Protein AF-A0A959AS60-F1 (afdb_monomer_lite)

Radius of gyration: 21.49 Å; chains: 1; bounding box: 53×41×48 Å

Secondary structure (DSSP, 8-state):
-HHHHHHHHHHTT-TTTSGGGGGT------SEEEEEE-GGGGSSHHHHHHS--TTEEEEE---EEGGGTEEHHHHHHHHHHT-GGGT-------S--EEEEEEEEES--SSS-TTTT---SGGGSTTHHHHHHHHHHHHHT--TT-GGGGHHHHHHHHHHHHTSPSSHHHHHH-

Structure (mmCIF, N/CA/C/O backbone):
data_AF-A0A959AS60-F1
#
_entry.id   AF-A0A959AS60-F1
#
loop_
_atom_site.group_PDB
_atom_site.id
_atom_site.type_symbol
_atom_site.label_atom_id
_atom_site.label_alt_id
_atom_site.label_comp_id
_atom_site.label_asym_id
_atom_site.label_entity_id
_atom_site.label_seq_id
_atom_site.pdbx_PDB_ins_code
_atom_site.Cartn_x
_atom_site.Cartn_y
_atom_site.Cartn_z
_atom_site.occupancy
_atom_site.B_iso_or_equiv
_atom_site.auth_seq_id
_atom_site.auth_comp_id
_atom_site.auth_asym_id
_atom_site.auth_atom_id
_atom_site.pdbx_PDB_model_num
ATOM 1 N N . SER A 1 1 ? 21.422 6.106 -2.201 1.00 61.25 1 SER A N 1
ATOM 2 C CA . SER A 1 1 ? 20.170 6.039 -1.417 1.00 61.25 1 SER A CA 1
ATOM 3 C C . SER A 1 1 ? 19.811 4.606 -1.039 1.00 61.25 1 SER A C 1
ATOM 5 O O . SER A 1 1 ? 19.567 4.382 0.135 1.00 61.25 1 SER A O 1
ATOM 7 N N . ALA A 1 2 ? 19.846 3.636 -1.966 1.00 77.88 2 ALA A N 1
ATOM 8 C CA . ALA A 1 2 ? 19.439 2.244 -1.709 1.00 77.88 2 ALA A CA 1
ATOM 9 C C . ALA A 1 2 ? 20.119 1.570 -0.494 1.00 77.88 2 ALA A C 1
ATOM 11 O O . ALA A 1 2 ? 19.435 0.930 0.296 1.00 77.88 2 ALA A O 1
ATOM 12 N N . MET A 1 3 ? 21.426 1.777 -0.283 1.00 90.88 3 MET A N 1
ATOM 13 C CA . MET A 1 3 ? 22.140 1.208 0.875 1.00 90.88 3 MET A CA 1
ATOM 14 C C . MET A 1 3 ? 21.604 1.707 2.226 1.00 90.88 3 MET A C 1
ATOM 16 O O . MET A 1 3 ? 21.423 0.908 3.139 1.00 90.88 3 MET A O 1
ATOM 20 N N . LEU A 1 4 ? 21.274 3.001 2.333 1.00 94.75 4 LEU A N 1
ATOM 21 C CA . LEU A 1 4 ? 20.710 3.574 3.563 1.00 94.75 4 LEU A CA 1
ATOM 22 C C . LEU A 1 4 ? 19.325 2.996 3.869 1.00 94.75 4 LEU A C 1
ATOM 24 O O . LEU A 1 4 ? 18.978 2.822 5.029 1.00 94.75 4 LEU A O 1
ATOM 28 N N . SER A 1 5 ? 18.530 2.672 2.845 1.00 94.31 5 SER A N 1
ATOM 29 C CA . SER A 1 5 ? 17.222 2.038 3.041 1.00 94.31 5 SER A CA 1
ATOM 30 C C . SER A 1 5 ? 17.341 0.614 3.590 1.00 94.31 5 SER A C 1
ATOM 32 O O . SER A 1 5 ? 16.493 0.201 4.377 1.00 94.31 5 SER A O 1
ATOM 34 N N . VAL A 1 6 ? 18.391 -0.125 3.215 1.00 95.88 6 VAL A N 1
ATOM 35 C CA . VAL A 1 6 ? 18.669 -1.464 3.762 1.00 95.88 6 VAL A CA 1
ATOM 36 C C . VAL A 1 6 ? 19.138 -1.376 5.213 1.00 95.88 6 VAL A C 1
ATOM 38 O O . VAL A 1 6 ? 18.668 -2.139 6.050 1.00 95.88 6 VAL A O 1
ATOM 41 N N . GLU A 1 7 ? 20.002 -0.415 5.537 1.00 95.88 7 GLU A N 1
ATOM 42 C CA . GLU A 1 7 ? 20.418 -0.171 6.922 1.00 95.88 7 GLU A CA 1
ATOM 43 C C . GLU A 1 7 ? 19.233 0.271 7.795 1.00 95.88 7 GLU A C 1
ATOM 45 O O . GLU A 1 7 ? 19.003 -0.280 8.870 1.00 95.88 7 GLU A O 1
ATOM 50 N N . ALA A 1 8 ? 18.398 1.185 7.292 1.00 95.56 8 ALA A N 1
ATOM 51 C CA . ALA A 1 8 ? 17.182 1.612 7.977 1.00 95.56 8 ALA A CA 1
ATOM 52 C C . ALA A 1 8 ? 16.199 0.452 8.204 1.00 95.56 8 ALA A C 1
ATOM 54 O O . ALA A 1 8 ? 15.575 0.388 9.262 1.00 95.56 8 ALA A O 1
ATOM 55 N N . PHE A 1 9 ? 16.080 -0.490 7.259 1.00 96.75 9 PHE A N 1
ATOM 56 C CA . PHE A 1 9 ? 15.261 -1.695 7.428 1.00 96.75 9 PHE A CA 1
ATOM 57 C C . PHE A 1 9 ? 15.702 -2.528 8.642 1.00 96.75 9 PHE A C 1
ATOM 59 O O . PHE A 1 9 ? 14.850 -3.058 9.354 1.00 96.75 9 PHE A O 1
ATOM 66 N N . ASP A 1 10 ? 17.009 -2.615 8.900 1.00 95.75 10 ASP A N 1
ATOM 67 C CA . ASP A 1 10 ? 17.572 -3.373 10.024 1.00 95.75 10 ASP A CA 1
ATOM 68 C C . ASP A 1 10 ? 17.452 -2.653 11.372 1.00 95.75 10 ASP A C 1
ATOM 70 O O . ASP A 1 10 ? 17.506 -3.297 12.423 1.00 95.75 10 ASP A O 1
ATOM 74 N N . LEU A 1 11 ? 17.320 -1.325 11.353 1.00 96.56 11 LEU A N 1
ATOM 75 C CA . LEU A 1 11 ? 17.215 -0.494 12.552 1.00 96.56 11 LEU A CA 1
ATOM 76 C C . LEU A 1 11 ? 15.763 -0.186 12.947 1.00 96.56 11 LEU A C 1
ATOM 78 O O . LEU A 1 11 ? 15.492 -0.009 14.129 1.00 96.56 11 LEU A O 1
ATOM 82 N N . ALA A 1 12 ? 14.817 -0.153 12.004 1.00 95.81 12 ALA A N 1
ATOM 83 C CA . ALA A 1 12 ? 13.451 0.340 12.235 1.00 95.81 12 ALA A CA 1
ATOM 84 C C . ALA A 1 12 ? 12.670 -0.403 13.342 1.00 95.81 12 ALA A C 1
ATOM 86 O O . ALA A 1 12 ? 11.859 0.199 14.052 1.00 95.81 12 ALA A O 1
ATOM 87 N N . GLY A 1 13 ? 12.912 -1.706 13.509 1.00 95.25 13 GLY A N 1
ATOM 88 C CA . GLY A 1 13 ? 12.303 -2.517 14.567 1.00 95.25 13 GLY A CA 1
ATOM 89 C C . GLY A 1 13 ? 13.048 -2.503 15.906 1.00 95.25 13 GLY A C 1
ATOM 90 O O . GLY A 1 13 ? 12.559 -3.095 16.868 1.00 95.25 13 GLY A O 1
ATOM 91 N N . LYS A 1 14 ? 14.220 -1.863 15.993 1.00 96.56 14 LYS A N 1
ATOM 92 C CA . LYS A 1 14 ? 15.102 -1.908 17.165 1.00 96.56 14 LYS A CA 1
ATOM 93 C C . LYS A 1 14 ? 14.854 -0.727 18.099 1.00 96.56 14 LYS A C 1
ATOM 95 O O . LYS A 1 14 ? 15.103 0.422 17.748 1.00 96.56 14 LYS A O 1
ATOM 100 N N . ALA A 1 15 ? 14.393 -1.017 19.315 1.00 96.00 15 ALA A N 1
ATOM 101 C CA . ALA A 1 15 ? 14.117 0.005 20.328 1.00 96.00 15 ALA A CA 1
ATOM 102 C C . ALA A 1 15 ? 15.380 0.721 20.849 1.00 96.00 15 ALA A C 1
ATOM 104 O O . ALA A 1 15 ? 15.288 1.834 21.356 1.00 96.00 15 ALA A O 1
ATOM 105 N N . ASP A 1 16 ? 16.547 0.092 20.725 1.00 96.44 16 ASP A N 1
ATOM 106 C CA . ASP A 1 16 ? 17.842 0.606 21.177 1.00 96.44 16 ASP A CA 1
ATOM 107 C C . ASP A 1 16 ? 18.600 1.404 20.105 1.00 96.44 16 ASP A C 1
ATOM 109 O O . ASP A 1 16 ? 19.590 2.054 20.431 1.00 96.44 16 ASP A O 1
ATOM 113 N N . ALA A 1 17 ? 18.138 1.404 18.848 1.00 96.12 17 ALA A N 1
ATOM 114 C CA . ALA A 1 17 ? 18.781 2.157 17.771 1.00 96.12 17 ALA A CA 1
ATOM 115 C C . ALA A 1 17 ? 18.608 3.680 17.927 1.00 96.12 17 ALA A C 1
ATOM 117 O O . ALA A 1 17 ? 19.552 4.426 17.684 1.00 96.12 17 ALA A O 1
ATOM 118 N N . TYR A 1 18 ? 17.413 4.122 18.341 1.00 95.44 18 TYR A N 1
ATOM 119 C CA . TYR A 1 18 ? 17.053 5.536 18.549 1.00 95.44 18 TYR A CA 1
ATOM 120 C C . TYR A 1 18 ? 16.076 5.686 19.734 1.00 95.44 18 TYR A C 1
ATOM 122 O O . TYR A 1 18 ? 14.903 6.030 19.541 1.00 95.44 18 TYR A O 1
ATOM 130 N N . PRO A 1 19 ? 16.501 5.362 20.969 1.00 96.31 19 PRO A N 1
ATOM 131 C CA . PRO A 1 19 ? 15.618 5.316 22.135 1.00 96.31 19 PRO A CA 1
ATOM 132 C C . PRO A 1 19 ? 14.954 6.667 22.446 1.00 96.31 19 PRO A C 1
ATOM 134 O O . PRO A 1 19 ? 13.826 6.704 22.935 1.00 96.31 19 PRO A O 1
ATOM 137 N N . GLU A 1 20 ? 15.605 7.784 22.122 1.00 96.75 20 GLU A N 1
ATOM 138 C CA . GLU A 1 20 ? 15.068 9.135 22.295 1.00 96.75 20 GLU A CA 1
ATOM 139 C C . GLU A 1 20 ? 13.839 9.413 21.415 1.00 96.75 20 GLU A C 1
ATOM 141 O O . GLU A 1 20 ? 12.965 10.190 21.800 1.00 96.75 20 GLU A O 1
ATOM 146 N N . GLN A 1 21 ? 13.724 8.741 20.263 1.00 95.38 21 GLN A N 1
ATOM 147 C CA . GLN A 1 21 ? 12.559 8.858 19.380 1.00 95.38 21 GLN A CA 1
ATOM 148 C C . GLN A 1 21 ? 11.332 8.141 19.951 1.00 95.38 21 GLN A C 1
ATOM 150 O O . GLN A 1 21 ? 10.200 8.475 19.591 1.00 95.38 21 GLN A O 1
ATOM 155 N N . LEU A 1 22 ? 11.520 7.186 20.872 1.00 94.88 22 LEU A N 1
ATOM 156 C CA . LEU A 1 22 ? 10.422 6.395 21.437 1.00 94.88 22 LEU A CA 1
ATOM 157 C C . LEU A 1 22 ? 9.495 7.197 22.362 1.00 94.88 22 LEU A C 1
ATOM 159 O O . LEU A 1 22 ? 8.429 6.718 22.739 1.00 94.88 22 LEU A O 1
ATOM 163 N N . ALA A 1 23 ? 9.852 8.448 22.671 1.00 95.88 23 ALA A N 1
ATOM 164 C CA . ALA A 1 23 ? 8.931 9.417 23.259 1.00 95.88 23 ALA A CA 1
ATOM 165 C C . ALA A 1 23 ? 7.787 9.815 22.301 1.00 95.88 23 ALA A C 1
ATOM 167 O O . ALA A 1 23 ? 6.726 10.243 22.754 1.00 95.88 23 ALA A O 1
ATOM 168 N N . PHE A 1 24 ? 7.988 9.675 20.985 1.00 93.81 24 PHE A N 1
ATOM 169 C CA . PHE A 1 24 ? 7.055 10.126 19.944 1.00 93.81 24 PHE A CA 1
ATOM 170 C C . PHE A 1 24 ? 6.510 8.990 19.075 1.00 93.81 24 PHE A C 1
ATOM 172 O O . PHE A 1 24 ? 5.446 9.133 18.470 1.00 93.81 24 PHE A O 1
ATOM 179 N N . THR A 1 25 ? 7.225 7.869 18.989 1.00 92.50 25 THR A N 1
ATOM 180 C CA . THR A 1 25 ? 6.868 6.736 18.130 1.00 92.50 25 THR A CA 1
ATOM 181 C C . THR A 1 25 ? 7.119 5.395 18.819 1.00 92.50 25 THR A C 1
ATOM 183 O O . THR A 1 25 ? 7.684 5.331 19.904 1.00 92.50 25 THR A O 1
ATOM 186 N N . ALA A 1 26 ? 6.691 4.305 18.188 1.00 92.31 26 ALA A N 1
ATOM 187 C CA . ALA A 1 26 ? 7.020 2.944 18.593 1.00 92.31 26 ALA A CA 1
ATOM 188 C C . ALA A 1 26 ? 7.843 2.261 17.488 1.00 92.31 26 ALA A C 1
ATOM 190 O O . ALA A 1 26 ? 7.652 2.596 16.313 1.00 92.31 26 ALA A O 1
ATOM 191 N N . PRO A 1 27 ? 8.718 1.292 17.822 1.00 95.12 27 PRO A N 1
ATOM 192 C CA . PRO A 1 27 ? 9.428 0.523 16.811 1.00 95.12 27 PRO A CA 1
ATOM 193 C C . PRO A 1 27 ? 8.441 -0.202 15.897 1.00 95.12 27 PRO A C 1
ATOM 195 O O . PRO A 1 27 ? 7.424 -0.740 16.346 1.00 95.12 27 PRO A O 1
ATOM 198 N N . TRP A 1 28 ? 8.758 -0.244 14.609 1.00 94.25 28 TRP A N 1
ATOM 199 C CA . TRP A 1 28 ? 7.974 -0.974 13.624 1.00 94.25 28 TRP A CA 1
ATOM 200 C C . TRP A 1 28 ? 8.916 -1.619 12.621 1.00 94.25 28 TRP A C 1
ATOM 202 O O . TRP A 1 28 ? 9.660 -0.928 11.931 1.00 94.25 28 TRP A O 1
ATOM 212 N N . GLN A 1 29 ? 8.879 -2.948 12.538 1.00 95.69 29 GLN A N 1
ATOM 213 C CA . GLN A 1 29 ? 9.707 -3.700 11.605 1.00 95.69 29 GLN A CA 1
ATOM 214 C C . GLN A 1 29 ? 8.970 -3.855 10.267 1.00 95.69 29 GLN A C 1
ATOM 216 O O . GLN A 1 29 ? 7.925 -4.517 10.226 1.00 95.69 29 GLN A O 1
ATOM 221 N N . PRO A 1 30 ? 9.502 -3.314 9.157 1.00 95.69 30 PRO A N 1
ATOM 222 C CA . PRO A 1 30 ? 8.973 -3.634 7.843 1.00 95.69 30 PRO A CA 1
ATOM 223 C C . PRO A 1 30 ? 9.146 -5.133 7.568 1.00 95.69 30 PRO A C 1
ATOM 225 O O .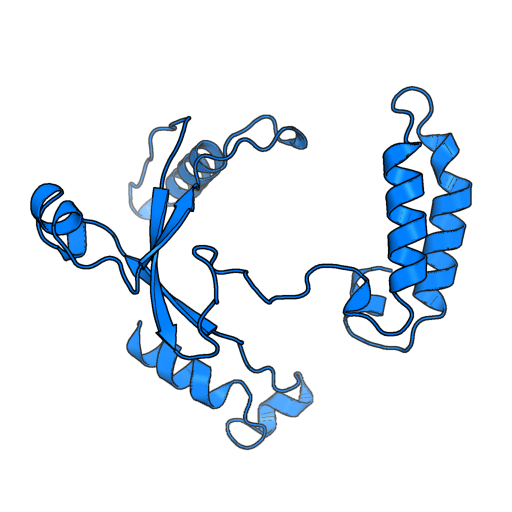 PRO A 1 30 ? 10.196 -5.708 7.852 1.00 95.69 30 PRO A O 1
ATOM 228 N N . LYS A 1 31 ? 8.125 -5.775 6.987 1.00 95.50 31 LYS A N 1
ATOM 229 C CA . LYS A 1 31 ? 8.187 -7.212 6.662 1.00 95.50 31 LYS A CA 1
ATOM 230 C C . LYS A 1 31 ? 9.208 -7.534 5.574 1.00 95.50 31 LYS A C 1
ATOM 232 O O . LYS A 1 31 ? 9.803 -8.603 5.589 1.00 95.50 31 LYS A O 1
ATOM 237 N N . ARG A 1 32 ? 9.358 -6.643 4.594 1.00 96.00 32 ARG A N 1
ATOM 238 C CA . ARG A 1 32 ? 10.202 -6.845 3.413 1.00 96.00 32 ARG A CA 1
ATOM 239 C C . ARG A 1 32 ? 10.515 -5.525 2.724 1.00 96.00 32 ARG A C 1
ATOM 241 O O . ARG A 1 32 ? 9.769 -4.559 2.875 1.00 96.00 32 ARG A O 1
ATOM 248 N N . ILE A 1 33 ? 11.604 -5.511 1.968 1.00 96.31 33 ILE A N 1
ATOM 249 C CA . ILE A 1 33 ? 12.052 -4.381 1.155 1.00 96.31 33 ILE A CA 1
ATOM 250 C C . ILE A 1 33 ? 12.354 -4.863 -0.264 1.00 96.31 33 ILE A C 1
ATOM 252 O O . ILE A 1 33 ? 12.925 -5.938 -0.467 1.00 96.31 33 ILE A O 1
ATOM 256 N N . PHE A 1 34 ? 11.953 -4.047 -1.235 1.00 96.12 34 PHE A N 1
ATOM 257 C CA . PHE A 1 34 ? 12.166 -4.286 -2.655 1.00 96.12 34 PHE A CA 1
ATOM 258 C C . PHE A 1 34 ? 12.887 -3.107 -3.296 1.00 96.12 34 PHE A C 1
ATOM 260 O O . PHE A 1 34 ? 12.792 -1.972 -2.823 1.00 96.12 34 PHE A O 1
ATOM 267 N N . PHE A 1 35 ? 13.548 -3.378 -4.411 1.00 95.25 35 PHE A N 1
ATOM 268 C CA . PHE A 1 35 ? 14.097 -2.377 -5.306 1.00 95.25 35 PHE A CA 1
ATOM 269 C C . PHE A 1 35 ? 13.259 -2.322 -6.587 1.00 95.25 35 PHE A C 1
ATOM 271 O O . PHE A 1 35 ? 13.087 -3.332 -7.262 1.00 95.25 35 PHE A O 1
ATOM 278 N N . ASN A 1 36 ? 12.712 -1.152 -6.921 1.00 94.56 36 ASN A N 1
ATOM 279 C CA . ASN A 1 36 ? 12.039 -0.950 -8.205 1.00 94.56 36 ASN A CA 1
ATOM 280 C C . ASN A 1 36 ? 13.103 -0.897 -9.308 1.00 94.56 36 ASN A C 1
ATOM 282 O O . ASN A 1 36 ? 13.942 0.004 -9.325 1.00 94.56 36 ASN A O 1
ATOM 286 N N . THR A 1 37 ? 13.080 -1.890 -10.191 1.00 93.81 37 THR A N 1
ATOM 287 C CA . THR A 1 37 ? 14.046 -2.067 -11.274 1.00 93.81 37 THR A CA 1
ATOM 288 C C . THR A 1 37 ? 13.339 -2.034 -12.625 1.00 93.81 37 THR A C 1
ATOM 290 O O . THR A 1 37 ? 12.114 -2.062 -12.731 1.00 93.81 37 THR A O 1
ATOM 293 N N . SER A 1 38 ? 14.119 -1.935 -13.692 1.00 93.19 38 SER A N 1
ATOM 294 C CA . SER A 1 38 ? 13.619 -1.908 -15.064 1.00 93.19 38 SER A CA 1
ATOM 295 C C . SER A 1 38 ? 14.712 -2.339 -16.030 1.00 93.19 38 SER A C 1
ATOM 297 O O . SER A 1 38 ? 15.887 -2.403 -15.668 1.00 93.19 38 SER A O 1
ATOM 299 N N . TRP A 1 39 ? 14.345 -2.561 -17.291 1.00 94.06 39 TRP A N 1
ATOM 300 C CA . TRP A 1 39 ? 15.282 -2.949 -18.346 1.00 94.06 39 TRP A CA 1
ATOM 301 C C . TRP A 1 39 ? 16.475 -1.992 -18.517 1.00 94.06 39 TRP A C 1
ATOM 303 O O . TRP A 1 39 ? 17.529 -2.424 -18.974 1.00 94.06 39 TRP A O 1
ATOM 313 N N . TRP A 1 40 ? 16.355 -0.723 -18.103 1.00 92.56 40 TRP A N 1
ATOM 314 C CA . TRP A 1 40 ? 17.461 0.241 -18.110 1.00 92.56 40 TRP A CA 1
ATOM 315 C C . TRP A 1 40 ? 18.659 -0.225 -17.273 1.00 92.56 40 TRP A C 1
ATOM 317 O O . TRP A 1 40 ? 19.800 0.001 -17.667 1.00 92.56 40 TRP A O 1
ATOM 327 N N . PHE A 1 41 ? 18.419 -0.929 -16.161 1.00 92.75 41 PHE A N 1
ATOM 328 C CA . PHE A 1 41 ? 19.478 -1.504 -15.320 1.00 92.75 41 PHE A CA 1
ATOM 329 C C . PHE A 1 41 ? 20.182 -2.699 -15.975 1.00 92.75 41 PHE A C 1
ATOM 331 O O . PHE A 1 41 ? 21.275 -3.073 -15.562 1.00 92.75 41 PHE A O 1
ATOM 338 N N . TYR A 1 42 ? 19.575 -3.273 -17.015 1.00 93.75 42 TYR A N 1
ATOM 339 C CA . TYR A 1 42 ? 20.081 -4.424 -17.762 1.00 93.75 42 TYR A CA 1
ATOM 340 C C . TYR A 1 42 ? 20.618 -4.024 -19.146 1.00 93.75 42 TYR A C 1
ATOM 342 O O . TYR A 1 42 ? 21.021 -4.882 -19.926 1.00 93.75 42 TYR A O 1
ATOM 350 N N . GLY A 1 43 ? 20.629 -2.727 -19.470 1.00 95.69 43 GLY A N 1
ATOM 351 C CA . GLY A 1 43 ? 21.179 -2.166 -20.707 1.00 95.69 43 GLY A CA 1
ATOM 352 C C . GLY A 1 43 ? 20.248 -2.239 -21.920 1.00 95.69 43 GLY A C 1
ATOM 353 O O . GLY A 1 43 ? 20.263 -1.327 -22.744 1.00 95.69 43 GLY A O 1
ATOM 354 N N . SER A 1 44 ? 19.410 -3.272 -22.036 1.00 96.25 44 SER A N 1
ATOM 355 C CA . SER A 1 44 ? 18.404 -3.375 -23.100 1.00 96.25 44 SER A CA 1
ATOM 356 C C . SER A 1 44 ? 17.191 -4.206 -22.683 1.00 96.25 44 SER A C 1
ATOM 358 O O . SER A 1 44 ? 17.219 -4.934 -21.686 1.00 96.25 44 SER A O 1
ATOM 360 N N . ARG A 1 45 ? 16.109 -4.114 -23.465 1.00 94.75 45 ARG A N 1
ATOM 361 C CA . ARG A 1 45 ? 14.907 -4.935 -23.258 1.00 94.75 45 ARG A CA 1
ATOM 362 C C . ARG A 1 45 ? 15.192 -6.412 -23.494 1.00 94.75 45 ARG A C 1
ATOM 364 O O . ARG A 1 45 ? 14.790 -7.228 -22.680 1.00 94.75 45 ARG A O 1
ATOM 371 N N . GLU A 1 46 ? 15.960 -6.748 -24.525 1.00 96.69 46 GLU A N 1
ATOM 372 C CA . GLU A 1 46 ? 16.346 -8.127 -24.841 1.00 96.69 46 GLU A CA 1
ATOM 373 C C . GLU A 1 46 ? 17.219 -8.732 -23.733 1.00 96.69 46 GLU A C 1
ATOM 375 O O . GLU A 1 46 ? 17.078 -9.906 -23.390 1.00 96.69 46 GLU A O 1
ATOM 380 N N . ALA A 1 47 ? 18.128 -7.938 -23.155 1.00 96.25 47 ALA A N 1
ATOM 381 C CA . ALA A 1 47 ? 18.930 -8.359 -22.011 1.00 96.25 47 ALA A CA 1
ATOM 382 C C . ALA A 1 47 ? 18.053 -8.580 -20.771 1.00 96.25 47 ALA A C 1
ATOM 384 O O . ALA A 1 47 ? 18.197 -9.591 -20.086 1.00 96.25 47 ALA A O 1
ATOM 385 N N . PHE A 1 48 ? 17.099 -7.681 -20.520 1.00 96.06 48 PHE A N 1
ATOM 386 C CA . PHE A 1 48 ? 16.149 -7.823 -19.424 1.00 96.06 48 PHE A CA 1
ATOM 387 C C . PHE A 1 48 ? 15.224 -9.029 -19.594 1.00 96.06 48 PHE A C 1
ATOM 389 O O . PHE A 1 48 ? 14.980 -9.756 -18.638 1.00 96.06 48 PHE A O 1
ATOM 396 N N . GLU A 1 49 ? 14.741 -9.299 -20.804 1.00 94.19 49 GLU A N 1
ATOM 397 C CA . GLU A 1 49 ? 13.927 -10.474 -21.129 1.00 94.19 49 GLU A CA 1
ATOM 398 C C . GLU A 1 49 ? 14.676 -11.779 -20.840 1.00 94.19 49 GLU A C 1
ATOM 400 O O . GLU A 1 49 ? 14.088 -12.697 -20.266 1.00 94.19 49 GLU A O 1
ATOM 405 N N . LYS A 1 50 ? 15.980 -11.827 -21.135 1.00 96.00 50 LYS A N 1
ATOM 406 C CA . LYS A 1 50 ? 16.862 -12.972 -20.852 1.00 96.00 50 LYS A CA 1
ATOM 407 C C . LYS A 1 50 ? 17.336 -13.058 -19.399 1.00 96.00 50 LYS A C 1
ATOM 409 O O . LYS A 1 50 ? 17.832 -14.109 -18.999 1.00 96.00 50 LYS A O 1
ATOM 414 N N . ALA A 1 51 ? 17.224 -11.979 -18.625 1.00 94.44 51 ALA A N 1
ATOM 415 C CA . ALA A 1 51 ? 17.649 -11.961 -17.232 1.00 94.44 51 ALA A CA 1
ATOM 416 C C . ALA A 1 51 ? 16.806 -12.912 -16.371 1.00 94.44 51 ALA A C 1
ATOM 418 O O . ALA A 1 51 ? 15.600 -13.075 -16.599 1.00 94.44 51 ALA A O 1
ATOM 419 N N . ASP A 1 52 ? 17.446 -13.489 -15.353 1.00 93.38 52 ASP A N 1
ATOM 420 C CA . ASP A 1 52 ? 16.779 -14.294 -14.336 1.00 93.38 52 ASP A CA 1
ATOM 421 C C . ASP A 1 52 ? 15.782 -13.433 -13.543 1.00 93.38 52 ASP A C 1
ATOM 423 O O . ASP A 1 52 ? 16.143 -12.430 -12.926 1.00 93.38 52 ASP A O 1
ATOM 427 N N . LYS A 1 53 ? 14.507 -13.834 -13.578 1.00 92.06 53 LYS A N 1
ATOM 428 C CA . LYS A 1 53 ? 13.387 -13.151 -12.912 1.00 92.06 53 LYS A CA 1
ATOM 429 C C . LYS A 1 53 ? 12.976 -13.828 -11.612 1.00 92.06 53 LYS A C 1
ATOM 431 O O . LYS A 1 53 ? 11.979 -13.431 -11.024 1.00 92.06 53 LYS A O 1
ATOM 436 N N . THR A 1 54 ? 13.734 -14.811 -11.127 1.00 92.00 54 THR A N 1
ATOM 437 C CA . THR A 1 54 ? 13.407 -15.556 -9.900 1.00 92.00 54 THR A CA 1
ATOM 438 C C . THR A 1 54 ? 13.201 -14.630 -8.697 1.00 92.00 54 THR A C 1
ATOM 440 O O . THR A 1 54 ? 12.353 -14.898 -7.849 1.00 92.00 54 THR A O 1
ATOM 443 N N . ASN A 1 55 ? 13.947 -13.522 -8.618 1.00 92.56 55 ASN A N 1
ATOM 444 C CA . ASN A 1 55 ? 13.824 -12.518 -7.553 1.00 92.56 55 ASN A CA 1
ATOM 445 C C . ASN A 1 55 ? 12.997 -11.284 -7.950 1.00 92.56 55 ASN A C 1
ATOM 447 O O . ASN A 1 55 ? 12.892 -10.361 -7.143 1.00 92.56 55 ASN A O 1
ATOM 451 N N . LEU A 1 56 ? 12.437 -11.250 -9.163 1.00 95.12 56 LEU A N 1
ATOM 452 C CA . LEU A 1 56 ? 11.691 -10.112 -9.689 1.00 95.12 56 LEU A CA 1
ATOM 453 C C . LEU A 1 56 ? 10.186 -10.385 -9.637 1.00 95.12 56 LEU A C 1
ATOM 455 O O . LEU A 1 56 ? 9.686 -11.343 -10.226 1.00 95.12 56 LEU A O 1
ATOM 459 N N . TYR A 1 57 ? 9.472 -9.488 -8.967 1.00 96.12 57 TYR A N 1
ATOM 460 C CA . TYR A 1 57 ? 8.031 -9.543 -8.774 1.00 96.12 57 TYR A CA 1
ATOM 461 C C . TYR A 1 57 ? 7.377 -8.515 -9.703 1.00 96.12 57 TYR A C 1
ATOM 463 O O . TYR A 1 57 ? 7.672 -7.321 -9.570 1.00 96.12 57 TYR A O 1
ATOM 471 N N . PRO A 1 58 ? 6.537 -8.942 -10.658 1.00 94.31 58 PRO A N 1
ATOM 472 C CA . PRO A 1 58 ? 5.829 -8.025 -11.537 1.00 94.31 58 PRO A CA 1
ATOM 473 C C . PRO A 1 58 ? 4.652 -7.378 -10.802 1.00 94.31 58 PRO A C 1
ATOM 475 O O . PRO A 1 58 ? 3.976 -8.019 -9.998 1.00 94.31 58 PRO A O 1
ATOM 478 N N . LEU A 1 59 ? 4.370 -6.116 -11.111 1.00 93.62 59 LEU A N 1
ATOM 479 C CA . LEU A 1 59 ? 3.170 -5.424 -10.656 1.00 93.62 59 LEU A CA 1
ATOM 480 C C . LEU A 1 59 ? 2.636 -4.539 -11.779 1.00 93.62 59 LEU A C 1
ATOM 482 O O . LEU A 1 59 ? 3.341 -3.651 -12.258 1.00 93.62 59 LEU A O 1
ATOM 486 N N . ASP A 1 60 ? 1.387 -4.762 -12.185 1.00 94.00 60 ASP A N 1
ATOM 487 C CA . ASP A 1 60 ? 0.728 -3.893 -13.157 1.00 94.00 60 ASP A CA 1
ATOM 488 C C . ASP A 1 60 ? 0.301 -2.575 -12.495 1.00 94.00 60 ASP A C 1
ATOM 490 O O . ASP A 1 60 ? -0.580 -2.526 -11.636 1.00 94.00 60 ASP A O 1
ATOM 494 N N . LEU A 1 61 ? 0.939 -1.485 -12.913 1.00 92.06 61 LEU A N 1
ATOM 495 C CA . LEU A 1 61 ? 0.630 -0.121 -12.496 1.00 92.06 61 LEU A CA 1
ATOM 496 C C . LEU A 1 61 ? -0.350 0.577 -13.445 1.00 92.06 61 LEU A C 1
ATOM 498 O O . LEU A 1 61 ? -0.704 1.731 -13.202 1.00 92.06 61 LEU A O 1
ATOM 502 N N . GLY A 1 62 ? -0.787 -0.096 -14.509 1.00 94.12 62 GLY A N 1
ATOM 503 C CA . GLY A 1 62 ? -1.741 0.372 -15.513 1.00 94.12 62 GLY A CA 1
ATOM 504 C C . GLY A 1 62 ? -3.202 0.395 -15.060 1.00 94.12 62 GLY A C 1
ATOM 505 O O . GLY A 1 62 ? -4.081 0.816 -15.815 1.00 94.12 62 GLY A O 1
ATOM 506 N N . VAL A 1 63 ? -3.474 -0.039 -13.826 1.00 94.31 63 VAL A N 1
ATOM 507 C CA . VAL A 1 63 ? -4.827 -0.246 -13.298 1.00 94.31 63 VAL A CA 1
ATOM 508 C C . VAL A 1 63 ? -5.709 1.004 -13.384 1.00 94.31 63 VAL A C 1
ATOM 510 O O . VAL A 1 63 ? -5.297 2.126 -13.065 1.00 94.31 63 VAL A O 1
ATOM 513 N N . PHE A 1 64 ? -6.960 0.802 -13.800 1.00 94.75 64 PHE A N 1
ATOM 514 C CA . PHE A 1 64 ? -7.989 1.837 -13.821 1.00 94.75 64 PHE A CA 1
ATOM 515 C C . PHE A 1 64 ? -8.662 1.958 -12.452 1.00 94.75 64 PHE A C 1
ATOM 517 O O . PHE A 1 64 ? -9.010 0.949 -11.845 1.00 94.75 64 PHE A O 1
ATOM 524 N N . LEU A 1 65 ? -8.867 3.188 -11.972 1.00 94.19 65 LEU A N 1
ATOM 525 C CA . LEU A 1 65 ? -9.544 3.489 -10.711 1.00 94.19 65 LEU A CA 1
ATOM 526 C C . LEU A 1 65 ? -10.952 4.034 -11.011 1.00 94.19 65 LEU A C 1
ATOM 528 O O . LEU A 1 65 ? -11.090 5.240 -11.249 1.00 94.19 65 LEU A O 1
ATOM 532 N N . PRO A 1 66 ? -12.017 3.204 -10.967 1.00 93.44 66 PRO A N 1
ATOM 533 C CA . PRO A 1 66 ? -13.348 3.605 -11.429 1.00 93.44 66 PRO A CA 1
ATOM 534 C C . PRO A 1 66 ? -13.909 4.822 -10.696 1.00 93.44 66 PRO A C 1
ATOM 536 O O . PRO A 1 66 ? -14.424 5.738 -11.327 1.00 93.44 66 PRO A O 1
ATOM 539 N N . LEU A 1 67 ? -13.715 4.888 -9.375 1.00 91.75 67 LEU A N 1
ATOM 540 C CA . LEU A 1 67 ? -14.178 6.009 -8.549 1.00 91.75 67 LEU A CA 1
ATOM 541 C C . LEU A 1 67 ? -13.487 7.341 -8.878 1.00 91.75 67 LEU A C 1
ATOM 543 O O . LEU A 1 67 ? -13.987 8.398 -8.508 1.00 91.75 67 LEU A O 1
ATOM 547 N N . LYS A 1 68 ? -12.328 7.303 -9.545 1.00 92.38 68 LYS A N 1
ATOM 548 C CA . LYS A 1 68 ? -11.591 8.494 -9.989 1.00 92.38 68 LYS A CA 1
ATOM 549 C C . LYS A 1 68 ? -11.735 8.758 -11.488 1.00 92.38 68 LYS A C 1
ATOM 551 O O . LYS A 1 68 ? -11.312 9.818 -11.937 1.00 92.38 68 LYS A O 1
ATOM 556 N N . GLY A 1 69 ? -12.277 7.810 -12.254 1.00 94.94 69 GLY A N 1
ATOM 557 C CA . GLY A 1 69 ? -12.363 7.897 -13.712 1.00 94.94 69 GLY A CA 1
ATOM 558 C C . GLY A 1 69 ? -11.002 7.993 -14.415 1.00 94.94 69 GLY A C 1
ATOM 559 O O . GLY A 1 69 ? -10.938 8.538 -15.513 1.00 94.94 69 GLY A O 1
ATOM 560 N N . LYS A 1 70 ? -9.919 7.519 -13.783 1.00 95.12 70 LYS A N 1
ATOM 561 C CA . LYS A 1 70 ? -8.534 7.636 -14.275 1.00 95.12 70 LYS A CA 1
ATOM 562 C C . LYS A 1 70 ? -7.743 6.359 -14.019 1.00 95.12 70 LYS A C 1
ATOM 564 O O . LYS A 1 70 ? -7.971 5.698 -13.004 1.00 95.12 70 LYS A O 1
ATOM 569 N N . SER A 1 71 ? -6.782 6.036 -14.880 1.00 95.19 71 SER A N 1
ATOM 570 C CA . SER A 1 71 ? -5.762 5.029 -14.576 1.00 95.19 71 SER A CA 1
ATOM 571 C C . SER A 1 71 ? -4.628 5.601 -13.735 1.00 95.19 71 SER A C 1
ATOM 573 O O . SER A 1 71 ? -4.363 6.806 -13.706 1.00 95.19 71 SER A O 1
ATOM 575 N N . ASN A 1 72 ? -3.942 4.714 -13.023 1.00 94.94 72 ASN A N 1
ATOM 576 C CA . ASN A 1 72 ? -2.819 5.085 -12.173 1.00 94.94 72 ASN A CA 1
ATOM 577 C C . ASN A 1 72 ? -1.655 5.704 -12.983 1.00 94.94 72 ASN A C 1
ATOM 579 O O . ASN A 1 72 ? -0.996 6.628 -12.509 1.00 94.94 72 ASN A O 1
ATOM 583 N N . THR A 1 73 ? -1.480 5.315 -14.249 1.00 94.31 73 THR A N 1
ATOM 584 C CA . THR A 1 73 ? -0.541 5.945 -15.196 1.00 94.31 73 THR A CA 1
ATOM 585 C C . THR A 1 73 ? -0.909 7.389 -15.560 1.00 94.31 73 THR A C 1
ATOM 587 O O . THR A 1 73 ? -0.012 8.228 -15.663 1.00 94.31 73 THR A O 1
ATOM 590 N N . GLU A 1 74 ? -2.202 7.714 -15.697 1.00 94.75 74 GLU A N 1
ATOM 591 C CA . GLU A 1 74 ? -2.666 9.093 -15.927 1.00 94.75 74 GLU A CA 1
ATOM 592 C C . GLU A 1 74 ? -2.367 9.965 -14.701 1.00 94.75 74 GLU A C 1
ATOM 594 O O . GLU A 1 74 ? -1.807 11.055 -14.824 1.00 94.75 74 GLU A O 1
ATOM 599 N N . ILE A 1 75 ? -2.648 9.444 -13.501 1.00 94.62 75 ILE A N 1
ATOM 600 C CA . ILE A 1 75 ? -2.330 10.118 -12.233 1.00 94.62 75 ILE A CA 1
ATOM 601 C C . ILE A 1 75 ? -0.814 10.343 -12.107 1.00 94.62 75 ILE A C 1
ATOM 603 O O . ILE A 1 75 ? -0.375 11.429 -11.729 1.00 94.62 75 ILE A O 1
ATOM 607 N N . ALA A 1 76 ? 0.004 9.351 -12.467 1.00 92.94 76 ALA A N 1
ATOM 608 C CA . ALA A 1 76 ? 1.459 9.470 -12.443 1.00 92.94 76 ALA A CA 1
ATOM 609 C C . ALA A 1 76 ? 1.993 10.500 -13.457 1.00 92.94 76 ALA A C 1
ATOM 611 O O . ALA A 1 76 ? 2.973 11.191 -13.174 1.00 92.94 76 ALA A O 1
ATOM 612 N N . ALA A 1 77 ? 1.389 10.619 -14.644 1.00 93.25 77 ALA A N 1
ATOM 613 C CA . ALA A 1 77 ? 1.755 11.638 -15.630 1.00 93.25 77 ALA A CA 1
ATOM 614 C C . ALA A 1 77 ? 1.429 13.061 -15.140 1.00 93.25 77 ALA A C 1
ATOM 616 O O . ALA A 1 77 ? 2.262 13.965 -15.263 1.00 93.25 77 ALA A O 1
ATOM 617 N N . GLU A 1 78 ? 0.265 13.245 -14.513 1.00 93.81 78 GLU A N 1
ATOM 618 C CA . GLU A 1 78 ? -0.122 14.509 -13.875 1.00 93.81 78 GLU A CA 1
ATOM 619 C C . GLU A 1 78 ? 0.847 14.87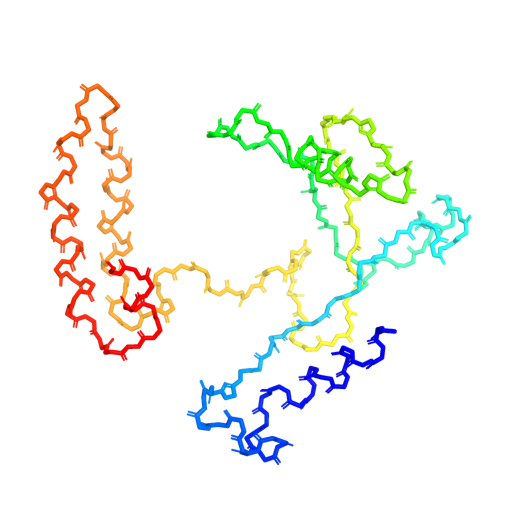9 -12.746 1.00 93.81 78 GLU A C 1
ATOM 621 O O . GLU A 1 78 ? 1.387 15.985 -12.739 1.00 93.81 78 GLU A O 1
ATOM 626 N N . ALA A 1 79 ? 1.146 13.937 -11.843 1.00 93.12 79 ALA A N 1
ATOM 627 C CA . ALA A 1 79 ? 2.086 14.148 -10.742 1.00 93.12 79 ALA A CA 1
ATOM 628 C C . ALA A 1 79 ? 3.490 14.521 -11.244 1.00 93.12 79 ALA A C 1
ATOM 630 O O . ALA A 1 79 ? 4.087 15.484 -10.765 1.00 93.12 79 ALA A O 1
ATOM 631 N N . ARG A 1 80 ? 4.003 13.817 -12.260 1.00 90.44 80 ARG A N 1
ATOM 632 C CA . ARG A 1 80 ? 5.299 14.130 -12.882 1.00 90.44 80 ARG A CA 1
ATOM 633 C C . ARG A 1 80 ? 5.330 15.529 -13.490 1.00 90.44 80 ARG A C 1
ATOM 635 O O . ARG A 1 80 ? 6.312 16.241 -13.308 1.00 90.44 80 ARG A O 1
ATOM 642 N N . SER A 1 81 ? 4.239 15.954 -14.120 1.00 92.44 81 SER A N 1
ATOM 643 C CA . SER A 1 81 ? 4.127 17.288 -14.723 1.00 92.44 81 SER A CA 1
ATOM 644 C C . SER A 1 81 ? 4.099 18.428 -13.691 1.00 92.44 81 SER A C 1
ATOM 646 O O . SER A 1 81 ? 4.276 19.595 -14.045 1.00 92.44 81 SER A O 1
ATOM 648 N N . MET A 1 82 ? 3.942 18.111 -12.398 1.00 93.81 82 MET A N 1
ATOM 649 C CA . MET A 1 82 ? 4.084 19.082 -11.309 1.00 93.81 82 MET A CA 1
ATOM 650 C C . MET A 1 82 ? 5.544 19.398 -10.958 1.00 93.81 82 MET A C 1
ATOM 652 O O . MET A 1 82 ? 5.796 20.407 -10.296 1.00 93.81 82 MET A O 1
ATOM 656 N N . HIS A 1 83 ? 6.524 18.635 -11.455 1.00 90.75 83 HIS A N 1
ATOM 657 C CA . HIS A 1 83 ? 7.956 18.929 -11.309 1.00 90.75 83 HIS A CA 1
ATOM 658 C C . HIS A 1 83 ? 8.418 20.041 -12.275 1.00 90.75 83 HIS A C 1
ATOM 660 O O . HIS A 1 83 ? 9.399 19.913 -13.010 1.00 90.75 83 HIS A O 1
ATOM 666 N N . ARG A 1 84 ? 7.706 21.176 -12.261 1.00 88.19 84 ARG A N 1
ATOM 667 C CA . ARG A 1 84 ? 7.830 22.275 -13.237 1.00 88.19 84 ARG A CA 1
ATOM 668 C C . ARG A 1 84 ? 9.219 22.910 -13.260 1.00 88.19 84 ARG A C 1
ATOM 670 O O . ARG A 1 84 ? 9.716 23.241 -14.330 1.00 88.19 84 ARG A O 1
ATOM 677 N N . CYS A 1 85 ? 9.865 23.050 -12.102 1.00 91.25 85 CYS A N 1
ATOM 678 C CA . CYS A 1 85 ? 11.217 23.612 -12.005 1.00 91.25 85 CYS A CA 1
ATOM 679 C C . CYS A 1 85 ? 12.296 22.724 -12.646 1.00 91.25 85 CYS A C 1
ATOM 681 O O . CYS A 1 85 ? 13.366 23.219 -12.974 1.00 91.25 85 CYS A O 1
ATOM 683 N N . GLN A 1 86 ? 12.009 21.435 -12.849 1.00 88.94 86 GLN A N 1
ATOM 684 C CA . GLN A 1 86 ? 12.907 20.480 -13.503 1.00 88.94 86 GLN A CA 1
ATOM 685 C C . GLN A 1 86 ? 12.617 20.367 -15.009 1.00 88.94 86 GLN A C 1
ATOM 687 O O . GLN A 1 86 ? 13.233 19.556 -15.692 1.00 88.94 86 GLN A O 1
ATOM 692 N N . GLY A 1 87 ? 11.658 21.150 -15.530 1.00 83.81 87 GLY A N 1
ATOM 693 C CA . GLY A 1 87 ? 11.216 21.068 -16.924 1.00 83.81 87 GLY A CA 1
ATOM 694 C C . GLY A 1 87 ? 10.569 19.727 -17.275 1.00 83.81 87 GLY A C 1
ATOM 695 O O . GLY A 1 87 ? 10.535 19.344 -18.441 1.00 83.81 87 GLY A O 1
ATOM 696 N N . PHE A 1 88 ? 10.086 18.990 -16.273 1.00 81.88 88 PHE A N 1
ATOM 697 C CA . PHE A 1 88 ? 9.615 17.627 -16.455 1.00 81.88 88 PHE A CA 1
ATOM 698 C C . PHE A 1 88 ? 8.118 17.622 -16.782 1.00 81.88 88 PHE A C 1
ATOM 700 O O . PHE A 1 88 ? 7.289 17.960 -15.940 1.00 81.88 88 PHE A O 1
ATOM 707 N N . GLY A 1 89 ? 7.775 17.264 -18.021 1.00 84.25 89 GLY A N 1
ATOM 708 C CA . GLY A 1 89 ? 6.405 17.034 -18.479 1.00 84.25 89 GLY A CA 1
ATOM 709 C C . GLY A 1 89 ? 6.251 15.590 -18.944 1.00 84.25 89 GLY A C 1
ATOM 710 O O . GLY A 1 89 ? 7.122 15.071 -19.641 1.00 84.25 89 GLY A O 1
ATOM 711 N N . ALA A 1 90 ? 5.162 14.932 -18.555 1.00 87.12 90 ALA A N 1
ATOM 712 C CA . ALA A 1 90 ? 4.915 13.538 -18.907 1.00 87.12 90 ALA A CA 1
ATOM 713 C C . ALA A 1 90 ? 3.619 13.410 -19.710 1.00 87.12 90 ALA A C 1
ATOM 715 O O . ALA A 1 90 ? 2.567 13.884 -19.283 1.00 87.12 90 ALA A O 1
ATOM 716 N N . MET A 1 91 ? 3.689 12.741 -20.863 1.00 88.25 91 MET A N 1
ATOM 717 C CA . MET A 1 91 ? 2.483 12.349 -21.587 1.00 88.25 91 MET A CA 1
ATOM 718 C C . MET A 1 91 ? 1.726 11.280 -20.804 1.00 88.25 91 MET A C 1
ATOM 720 O O . MET A 1 91 ? 2.317 10.386 -20.197 1.00 88.25 91 MET A O 1
ATOM 724 N N . SER A 1 92 ? 0.406 11.389 -20.847 1.00 87.62 92 SER A N 1
ATOM 725 C CA . SER A 1 92 ? -0.486 10.413 -20.247 1.00 87.62 92 SER A CA 1
ATOM 726 C C . SER A 1 92 ? -0.545 9.137 -21.089 1.00 87.62 92 SER A C 1
ATOM 728 O O . SER A 1 92 ? -0.539 9.204 -22.319 1.00 87.62 92 SER A O 1
ATOM 730 N N . SER A 1 93 ? -0.629 7.979 -20.440 1.00 89.31 93 SER A N 1
ATOM 731 C CA . SER A 1 93 ? -0.813 6.680 -21.092 1.00 89.31 93 SER A CA 1
ATOM 732 C C . SER A 1 93 ? -1.877 5.867 -20.363 1.00 89.31 93 SER A C 1
ATOM 734 O O . SER A 1 93 ? -2.149 6.096 -19.185 1.00 89.31 93 SER A O 1
ATOM 736 N N . ARG A 1 94 ? -2.487 4.912 -21.065 1.00 91.81 94 ARG A N 1
ATOM 737 C CA . ARG A 1 94 ? -3.468 3.963 -20.527 1.00 91.81 94 ARG A CA 1
ATOM 738 C C . ARG A 1 94 ? -3.095 2.551 -20.960 1.00 91.81 94 ARG A C 1
ATOM 740 O O . ARG A 1 94 ? -2.420 2.387 -21.973 1.00 91.81 94 ARG A O 1
ATOM 747 N N . GLY A 1 95 ? -3.614 1.567 -20.237 1.00 91.38 95 GLY A N 1
ATOM 748 C CA . GLY A 1 95 ? -3.331 0.154 -20.470 1.00 91.38 95 GLY A CA 1
ATOM 749 C C . GLY A 1 95 ? -2.287 -0.386 -19.501 1.00 91.38 95 GLY A C 1
ATOM 750 O O . GLY A 1 95 ? -1.823 0.339 -18.622 1.00 91.38 95 GLY A O 1
ATOM 751 N N . GLU A 1 96 ? -1.967 -1.665 -19.673 1.00 92.69 96 GLU A N 1
ATOM 752 C CA . GLU A 1 96 ? -1.020 -2.399 -18.835 1.00 92.69 96 GLU A CA 1
ATOM 753 C C . GLU A 1 96 ? 0.349 -1.702 -18.795 1.00 92.69 96 GLU A C 1
ATOM 755 O O . GLU A 1 96 ? 0.881 -1.254 -19.815 1.00 92.69 96 GLU A O 1
ATOM 760 N N . SER A 1 97 ? 0.914 -1.608 -17.595 1.00 92.12 97 SER A N 1
ATOM 761 C CA . SER A 1 97 ? 2.235 -1.043 -17.342 1.00 92.12 97 SER A CA 1
ATOM 762 C C . SER A 1 97 ? 2.894 -1.832 -16.222 1.00 92.12 97 SER A C 1
ATOM 764 O O . SER A 1 97 ? 2.791 -1.465 -15.052 1.00 92.12 97 SER A O 1
ATOM 766 N N . VAL A 1 98 ? 3.567 -2.922 -16.584 1.00 92.94 98 VAL A N 1
ATOM 767 C CA . VAL A 1 98 ? 4.239 -3.794 -15.616 1.00 92.94 98 VAL A CA 1
ATOM 768 C C . VAL A 1 98 ? 5.562 -3.185 -15.160 1.00 92.94 98 VAL A C 1
ATOM 770 O O . VAL A 1 98 ? 6.510 -3.071 -15.940 1.00 92.94 98 VAL A O 1
ATOM 773 N N . ASP A 1 99 ? 5.633 -2.876 -13.871 1.00 93.56 99 ASP A N 1
ATOM 774 C CA . ASP A 1 99 ? 6.876 -2.579 -13.169 1.00 93.56 99 ASP A CA 1
ATOM 775 C C . ASP A 1 99 ? 7.415 -3.840 -12.493 1.00 93.56 99 ASP A C 1
ATOM 777 O O . ASP A 1 99 ? 6.663 -4.741 -12.119 1.00 93.56 99 ASP A O 1
ATOM 781 N N . TRP A 1 100 ? 8.734 -3.890 -12.308 1.00 95.38 100 TRP A N 1
ATOM 782 C CA . TRP A 1 100 ? 9.405 -5.023 -11.685 1.00 95.38 100 TRP A CA 1
ATOM 783 C C . TRP A 1 100 ? 10.054 -4.614 -10.372 1.00 95.38 100 TRP A C 1
ATOM 785 O O . TRP A 1 100 ? 10.746 -3.599 -10.274 1.00 95.38 100 TRP A O 1
ATOM 795 N N . PHE A 1 101 ? 9.843 -5.438 -9.355 1.00 96.00 101 PHE A N 1
ATOM 796 C CA . PHE A 1 101 ? 10.360 -5.224 -8.014 1.00 96.00 101 PHE A CA 1
ATOM 797 C C . PHE A 1 101 ? 11.291 -6.368 -7.644 1.00 96.00 101 PHE A C 1
ATOM 799 O O . PHE A 1 101 ? 10.862 -7.507 -7.492 1.00 96.00 101 PHE A O 1
ATOM 806 N N . GLU A 1 102 ? 12.575 -6.068 -7.499 1.00 95.38 102 GLU A N 1
ATOM 807 C CA . GLU A 1 102 ? 13.562 -7.024 -7.023 1.00 95.38 102 GLU A CA 1
ATOM 808 C C . GLU A 1 102 ? 13.458 -7.169 -5.510 1.00 95.38 102 GLU A C 1
ATOM 810 O O . GLU A 1 102 ? 13.525 -6.183 -4.775 1.00 95.38 102 GLU A O 1
ATOM 815 N N . PHE A 1 103 ? 13.278 -8.394 -5.027 1.00 96.38 103 PHE A N 1
ATOM 816 C CA . PHE A 1 103 ? 13.291 -8.670 -3.597 1.00 96.38 103 PHE A CA 1
ATOM 817 C C . PHE A 1 103 ? 14.704 -8.514 -3.031 1.00 96.38 103 PHE A C 1
ATOM 819 O O . PHE A 1 103 ? 15.625 -9.205 -3.460 1.00 96.38 103 PHE A O 1
ATOM 826 N N . ILE A 1 104 ? 14.853 -7.644 -2.029 1.00 95.94 104 ILE A N 1
ATOM 827 C CA . ILE A 1 104 ? 16.151 -7.342 -1.415 1.00 95.94 104 ILE A CA 1
ATOM 828 C C . ILE A 1 104 ? 16.317 -8.063 -0.076 1.00 95.94 104 ILE A C 1
ATOM 830 O O . ILE A 1 104 ? 17.344 -8.698 0.159 1.00 95.94 104 ILE A O 1
ATOM 834 N N . LYS A 1 105 ? 15.336 -7.953 0.832 1.00 95.75 105 LYS A N 1
ATOM 835 C CA . LYS A 1 105 ? 15.447 -8.490 2.201 1.00 95.75 105 LYS A CA 1
ATOM 836 C C . LYS A 1 105 ? 14.084 -8.662 2.880 1.00 95.75 105 LYS A C 1
ATOM 838 O O . LYS A 1 105 ? 13.119 -7.984 2.525 1.00 95.75 105 LYS A O 1
ATOM 843 N N . GLY A 1 106 ? 14.037 -9.526 3.898 1.00 95.44 106 GLY A N 1
ATOM 844 C CA . GLY A 1 106 ? 12.895 -9.748 4.792 1.00 95.44 106 GLY A CA 1
ATOM 845 C C . GLY A 1 106 ? 12.173 -11.071 4.538 1.00 95.44 106 GLY A C 1
ATOM 846 O O . GLY A 1 106 ? 12.773 -12.039 4.073 1.00 95.44 106 GLY A O 1
ATOM 847 N N . ASP A 1 107 ? 10.876 -11.103 4.823 1.00 95.06 107 ASP A N 1
ATOM 848 C CA . ASP A 1 107 ? 10.020 -12.261 4.577 1.00 95.06 107 ASP A CA 1
ATOM 849 C C . ASP A 1 107 ? 9.710 -12.351 3.082 1.00 95.06 107 ASP A C 1
ATOM 851 O O . ASP A 1 107 ? 8.886 -11.582 2.571 1.00 95.06 107 ASP A O 1
ATOM 855 N N . ARG A 1 108 ? 10.356 -13.280 2.372 1.00 94.06 108 ARG A N 1
ATOM 856 C CA . ARG A 1 108 ? 10.130 -13.476 0.934 1.00 94.06 108 ARG A CA 1
ATOM 857 C C . ARG A 1 108 ? 8.661 -13.845 0.662 1.00 94.06 108 ARG A C 1
ATOM 859 O O . ARG A 1 108 ? 8.150 -14.755 1.319 1.00 94.06 108 ARG A O 1
ATOM 866 N N . PRO A 1 109 ? 7.969 -13.165 -0.273 1.00 92.94 109 PRO A N 1
ATOM 867 C CA . PRO A 1 109 ? 6.616 -13.555 -0.648 1.00 92.94 109 PRO A CA 1
ATOM 868 C C . PRO A 1 109 ? 6.591 -14.979 -1.241 1.00 92.94 109 PRO A C 1
ATOM 870 O O . PRO A 1 109 ? 7.497 -15.333 -1.995 1.00 92.94 109 PRO A O 1
ATOM 873 N N . PRO A 1 110 ? 5.579 -15.804 -0.911 1.00 88.00 110 PRO A N 1
ATOM 874 C CA . PRO A 1 110 ? 5.453 -17.165 -1.443 1.00 88.00 110 PRO A CA 1
ATOM 875 C C . PRO A 1 110 ? 4.968 -17.209 -2.900 1.00 88.00 110 PRO A C 1
ATOM 877 O O . PRO A 1 110 ? 5.147 -18.214 -3.581 1.00 88.00 110 PRO A O 1
ATOM 880 N N . GLU A 1 111 ? 4.347 -16.128 -3.368 1.00 89.19 111 GLU A N 1
ATOM 881 C CA . GLU A 1 111 ? 3.732 -15.991 -4.689 1.00 89.19 111 GLU A CA 1
ATOM 882 C C . GLU A 1 111 ? 4.315 -14.769 -5.403 1.00 89.19 111 GLU A C 1
ATOM 884 O O . GLU A 1 111 ? 4.938 -13.922 -4.762 1.00 89.19 111 GLU A O 1
ATOM 889 N N . GLN A 1 112 ? 4.070 -14.639 -6.711 1.00 88.38 112 GLN A N 1
ATOM 890 C CA . GLN A 1 112 ? 4.477 -13.480 -7.524 1.00 88.38 112 GLN A CA 1
ATOM 891 C C . GLN A 1 112 ? 3.617 -12.231 -7.241 1.00 88.38 112 GLN A C 1
ATOM 893 O O . GLN A 1 112 ? 3.146 -11.560 -8.151 1.00 88.38 112 GLN A O 1
ATOM 898 N N . ASP A 1 113 ? 3.418 -11.930 -5.960 1.00 91.12 113 ASP A N 1
ATOM 899 C CA . ASP A 1 113 ? 2.754 -10.743 -5.441 1.00 91.12 113 ASP A CA 1
ATOM 900 C C . ASP A 1 113 ? 3.596 -10.179 -4.279 1.00 91.12 113 ASP A C 1
ATOM 902 O O . ASP A 1 113 ? 3.757 -10.846 -3.245 1.00 91.12 113 ASP A O 1
ATOM 906 N N . PRO A 1 114 ? 4.116 -8.940 -4.391 1.00 92.62 114 PRO A N 1
ATOM 907 C CA . PRO A 1 114 ? 4.844 -8.278 -3.311 1.00 92.62 114 PRO A CA 1
ATOM 908 C C . PRO A 1 114 ? 4.083 -8.221 -1.978 1.00 92.62 114 PRO A C 1
ATOM 910 O O . PRO A 1 114 ? 4.715 -8.136 -0.918 1.00 92.62 114 PRO A O 1
ATOM 913 N N . PHE A 1 115 ? 2.749 -8.287 -1.999 1.00 92.12 115 PHE A N 1
ATOM 914 C CA . PHE A 1 115 ? 1.883 -8.211 -0.824 1.00 92.12 115 PHE A CA 1
ATOM 915 C C . PHE A 1 115 ? 1.466 -9.577 -0.258 1.00 92.12 115 PHE A C 1
ATOM 917 O O . PHE A 1 115 ? 0.869 -9.623 0.824 1.00 92.12 115 PHE A O 1
ATOM 924 N N . ALA A 1 116 ? 1.835 -10.692 -0.896 1.00 93.12 116 ALA A N 1
ATOM 925 C CA . ALA A 1 116 ? 1.435 -12.024 -0.447 1.00 93.12 116 ALA A CA 1
ATOM 926 C C . ALA A 1 116 ? 1.874 -12.307 1.005 1.00 93.12 116 ALA A C 1
ATOM 928 O O . ALA A 1 116 ? 3.007 -12.024 1.420 1.00 93.12 116 ALA A O 1
ATOM 929 N N . GLY A 1 117 ? 0.957 -12.855 1.808 1.00 91.69 117 GLY A N 1
ATOM 930 C CA . GLY A 1 117 ? 1.165 -13.111 3.240 1.00 91.69 117 GLY A CA 1
ATOM 931 C C . GLY A 1 117 ? 1.030 -11.880 4.156 1.00 91.69 117 GLY A C 1
ATOM 932 O O . GLY A 1 117 ? 1.341 -11.955 5.352 1.00 91.69 117 GLY A O 1
ATOM 933 N N . ILE A 1 118 ? 0.575 -10.733 3.637 1.00 92.56 118 ILE A N 1
ATOM 934 C CA . ILE A 1 118 ? 0.219 -9.557 4.443 1.00 92.56 118 ILE A CA 1
ATOM 935 C C . ILE A 1 118 ? -1.293 -9.550 4.683 1.00 92.56 118 ILE A C 1
ATOM 937 O O . ILE A 1 118 ? -2.086 -9.412 3.758 1.00 92.56 118 ILE A O 1
ATOM 941 N N . ASN A 1 119 ? -1.708 -9.652 5.949 1.00 92.75 119 ASN A N 1
ATOM 942 C CA . ASN A 1 119 ? -3.122 -9.550 6.301 1.00 92.75 119 ASN A CA 1
ATOM 943 C C . ASN A 1 119 ? -3.591 -8.087 6.243 1.00 92.75 119 ASN A C 1
ATOM 945 O O . ASN A 1 119 ? -3.364 -7.308 7.170 1.00 92.75 119 ASN A O 1
ATOM 949 N N . THR A 1 120 ? -4.277 -7.727 5.161 1.00 91.12 120 THR A N 1
ATOM 950 C CA . THR A 1 120 ? -4.882 -6.404 4.939 1.00 91.12 120 THR A CA 1
ATOM 951 C C . THR A 1 120 ? -6.375 -6.359 5.281 1.00 91.12 120 THR A C 1
ATOM 953 O O . THR A 1 120 ? -7.012 -5.311 5.141 1.00 91.12 120 THR A O 1
ATOM 956 N N . SER A 1 121 ? -6.932 -7.449 5.813 1.00 93.25 121 SER A N 1
ATOM 957 C CA . SER A 1 121 ? -8.337 -7.544 6.217 1.00 93.25 121 SER A CA 1
ATOM 958 C C . SER A 1 121 ? -8.564 -7.092 7.667 1.00 93.25 121 SER A C 1
ATOM 960 O O . SER A 1 121 ? -7.623 -6.733 8.383 1.00 93.25 121 SER A O 1
ATOM 962 N N . TRP A 1 122 ? -9.823 -7.114 8.112 1.00 94.19 122 TRP A N 1
ATOM 963 C CA . TRP A 1 122 ? -10.213 -6.805 9.489 1.00 94.19 122 TRP A CA 1
ATOM 964 C C . TRP A 1 122 ? -9.757 -7.845 10.518 1.00 94.19 122 TRP A C 1
ATOM 966 O O . TRP A 1 122 ? -9.657 -7.512 11.697 1.00 94.19 122 TRP A O 1
ATOM 976 N N . THR A 1 123 ? -9.416 -9.067 10.099 1.00 94.69 123 THR A N 1
ATOM 977 C CA . THR A 1 123 ? -8.949 -10.120 11.019 1.00 94.69 123 THR A CA 1
ATOM 978 C C . THR A 1 123 ? -7.580 -9.811 11.628 1.00 94.69 123 THR A C 1
ATOM 980 O O . THR A 1 123 ? -7.207 -10.415 12.627 1.00 94.69 123 THR A O 1
ATOM 983 N N . ARG A 1 124 ? -6.837 -8.830 11.086 1.00 92.44 124 ARG A N 1
ATOM 984 C CA . ARG A 1 124 ? -5.589 -8.340 11.701 1.00 92.44 124 ARG A CA 1
ATOM 985 C C . ARG A 1 124 ? -5.820 -7.600 13.019 1.00 92.44 124 ARG A C 1
ATOM 987 O O . ARG A 1 124 ? -4.875 -7.374 13.768 1.00 92.44 124 ARG A O 1
ATOM 994 N N . VAL A 1 125 ? -7.046 -7.135 13.251 1.00 92.00 125 VAL A N 1
ATOM 995 C CA . VAL A 1 125 ? -7.434 -6.413 14.459 1.00 92.00 125 VAL A CA 1
ATOM 996 C C . VAL A 1 125 ? -8.166 -7.395 15.361 1.00 92.00 125 VAL A C 1
ATOM 998 O O . VAL A 1 125 ? -9.129 -8.028 14.931 1.00 92.00 125 VAL A O 1
ATOM 1001 N N . ASN A 1 126 ? -7.733 -7.519 16.614 1.00 90.19 126 ASN A N 1
ATOM 1002 C CA . ASN A 1 126 ? -8.422 -8.368 17.582 1.00 90.19 126 ASN A CA 1
ATOM 1003 C C . ASN A 1 126 ? -9.876 -7.887 17.760 1.00 90.19 126 ASN A C 1
ATOM 1005 O O . ASN A 1 126 ? -10.100 -6.709 18.026 1.00 90.19 126 ASN A O 1
ATOM 1009 N N . GLY A 1 127 ? -10.854 -8.776 17.563 1.00 90.44 127 GLY A N 1
ATOM 1010 C CA . GLY A 1 127 ? -12.285 -8.437 17.533 1.00 90.44 127 GLY A CA 1
ATOM 1011 C C . GLY A 1 127 ? -12.787 -7.811 16.220 1.00 90.44 127 GLY A C 1
ATOM 1012 O O . GLY A 1 127 ? -13.981 -7.552 16.086 1.00 90.44 127 GLY A O 1
ATOM 1013 N N . GLY A 1 128 ? -11.914 -7.595 15.232 1.00 94.31 128 GLY A N 1
ATOM 1014 C CA . GLY A 1 128 ? -12.248 -6.932 13.971 1.00 94.31 128 GLY A CA 1
ATOM 1015 C C . GLY A 1 128 ? -13.044 -7.788 12.987 1.00 94.31 128 GLY A C 1
ATOM 1016 O O . GLY A 1 128 ? -13.762 -7.240 12.156 1.00 94.31 128 GLY A O 1
ATOM 1017 N N . GLU A 1 129 ? -12.977 -9.118 13.076 1.00 95.75 129 GLU A N 1
ATOM 1018 C CA . GLU A 1 129 ? -13.633 -10.023 12.120 1.00 95.75 129 GLU A CA 1
ATOM 1019 C C . GLU A 1 129 ? -15.135 -9.736 11.953 1.00 95.75 129 GLU A C 1
ATOM 1021 O O . GLU A 1 129 ? -15.608 -9.559 10.830 1.00 95.75 129 GLU A O 1
ATOM 1026 N N . LYS A 1 130 ? -15.868 -9.590 13.065 1.00 96.00 130 LYS A N 1
ATOM 1027 C CA . LYS A 1 130 ? -17.307 -9.276 13.052 1.00 96.00 130 LYS A CA 1
ATOM 1028 C C . LYS A 1 130 ? -17.603 -7.925 12.391 1.00 96.00 130 LYS A C 1
ATOM 1030 O O . LYS A 1 130 ? -18.596 -7.791 11.683 1.00 96.00 130 LYS A O 1
ATOM 1035 N N . ILE A 1 131 ? -16.725 -6.938 12.585 1.00 96.38 131 ILE A N 1
ATOM 1036 C CA . ILE A 1 131 ? -16.832 -5.612 11.956 1.00 96.38 131 ILE A CA 1
ATOM 1037 C C . ILE A 1 131 ? -16.649 -5.746 10.445 1.00 96.38 131 ILE A C 1
ATOM 1039 O O . ILE A 1 131 ? -17.425 -5.190 9.674 1.00 96.38 131 ILE A O 1
ATOM 1043 N N . GLY A 1 132 ? -15.655 -6.526 10.014 1.00 96.25 132 GLY A N 1
ATOM 1044 C CA . GLY A 1 132 ? -15.424 -6.809 8.601 1.00 96.25 132 GLY A CA 1
ATOM 1045 C C . GLY A 1 132 ? -16.617 -7.488 7.930 1.00 96.25 132 GLY A C 1
ATOM 1046 O O . GLY A 1 132 ? -16.998 -7.087 6.835 1.00 96.25 132 GLY A O 1
ATOM 1047 N N . GLN A 1 133 ? -17.243 -8.459 8.600 1.00 97.56 133 GLN A N 1
ATOM 1048 C CA . GLN A 1 133 ? -18.452 -9.127 8.106 1.00 97.56 133 GLN A CA 1
ATOM 1049 C C . GLN A 1 133 ? -19.630 -8.151 7.960 1.00 97.56 133 GLN A C 1
ATOM 1051 O O . GLN A 1 133 ? -20.296 -8.152 6.924 1.00 97.56 133 GLN A O 1
ATOM 1056 N N . LEU A 1 134 ? -19.860 -7.287 8.956 1.00 97.62 134 LEU A N 1
ATOM 1057 C CA . LEU A 1 134 ? -20.910 -6.267 8.899 1.00 97.62 134 LEU A CA 1
ATOM 1058 C C . LEU A 1 134 ? -20.658 -5.259 7.768 1.00 97.62 134 LEU A C 1
ATOM 1060 O O . LEU A 1 134 ? -21.564 -4.979 6.990 1.00 97.62 134 LEU A O 1
ATOM 1064 N N . LEU A 1 135 ? -19.430 -4.758 7.625 1.00 96.88 135 LEU A N 1
ATOM 1065 C CA . LEU A 1 135 ? -19.079 -3.816 6.558 1.00 96.88 135 LEU A CA 1
ATOM 1066 C C . LEU A 1 135 ? -19.208 -4.441 5.165 1.00 96.88 135 LEU A C 1
ATOM 1068 O O . LEU A 1 135 ? -19.717 -3.788 4.262 1.00 96.88 135 LEU A O 1
ATOM 1072 N N . ALA A 1 136 ? -18.819 -5.707 4.995 1.00 97.31 136 ALA A N 1
ATOM 1073 C CA . ALA A 1 136 ? -19.008 -6.424 3.735 1.00 97.31 136 ALA A CA 1
ATOM 1074 C C . ALA A 1 136 ? -20.494 -6.609 3.386 1.00 97.31 136 ALA A C 1
ATOM 1076 O O . ALA A 1 136 ? -20.864 -6.593 2.213 1.00 97.31 136 ALA A O 1
ATOM 1077 N N . LYS A 1 137 ? -21.358 -6.773 4.397 1.00 97.62 137 LYS A N 1
ATOM 1078 C CA . LYS A 1 137 ? -22.811 -6.783 4.205 1.00 97.62 137 LYS A CA 1
ATOM 1079 C C . LYS A 1 137 ? -23.325 -5.401 3.795 1.00 97.62 137 LYS A C 1
ATOM 1081 O O . LYS A 1 137 ? -24.073 -5.308 2.833 1.00 97.62 137 LYS A O 1
ATOM 1086 N N . ILE A 1 138 ? -22.901 -4.342 4.487 1.00 97.50 138 ILE A N 1
ATOM 1087 C CA . ILE A 1 138 ? -23.296 -2.958 4.174 1.00 97.50 138 ILE A CA 1
ATOM 1088 C C . ILE A 1 138 ? -22.927 -2.589 2.738 1.00 97.50 138 ILE A C 1
ATOM 1090 O O . ILE A 1 138 ? -23.743 -1.991 2.048 1.00 97.50 138 ILE A O 1
ATOM 1094 N N . ASP A 1 139 ? -21.719 -2.950 2.303 1.00 96.25 139 ASP A N 1
ATOM 1095 C CA . ASP A 1 139 ? -21.233 -2.704 0.944 1.00 96.25 139 ASP A CA 1
ATOM 1096 C C . ASP A 1 139 ? -22.071 -3.455 -0.102 1.00 96.25 139 ASP A C 1
ATOM 1098 O O . ASP A 1 139 ? -22.516 -2.872 -1.086 1.00 96.25 139 ASP A O 1
ATOM 1102 N N . ARG A 1 140 ? -22.381 -4.732 0.156 1.00 97.44 140 ARG A N 1
ATOM 1103 C CA . ARG A 1 140 ? -23.231 -5.551 -0.723 1.00 97.44 140 ARG A CA 1
ATOM 1104 C C . ARG A 1 140 ? -24.665 -5.030 -0.826 1.00 97.44 140 ARG A C 1
ATOM 1106 O O . ARG A 1 140 ? -25.249 -5.076 -1.903 1.00 97.44 140 ARG A O 1
ATOM 1113 N N . ASP A 1 141 ? -25.218 -4.565 0.289 1.00 96.94 141 ASP A N 1
ATOM 1114 C CA . ASP A 1 141 ? -26.592 -4.067 0.388 1.00 96.94 141 ASP A CA 1
ATOM 1115 C C . ASP A 1 141 ? -26.682 -2.561 0.057 1.00 96.94 141 ASP A C 1
ATOM 1117 O O . ASP A 1 141 ? -27.755 -1.959 0.171 1.00 96.94 141 ASP A O 1
ATOM 1121 N N . PHE A 1 142 ? -25.566 -1.928 -0.332 1.00 97.19 142 PHE A N 1
ATOM 1122 C CA . PHE A 1 142 ? -25.520 -0.501 -0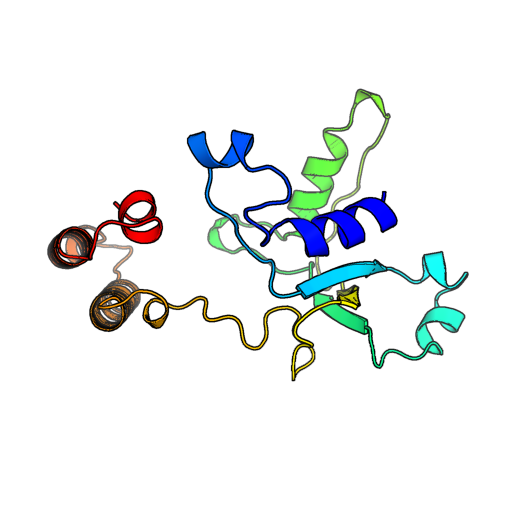.620 1.00 97.19 142 PHE A CA 1
ATOM 1123 C C . PHE A 1 142 ? -26.404 -0.150 -1.817 1.00 97.19 142 PHE A C 1
ATOM 1125 O O . PHE A 1 142 ? -26.309 -0.718 -2.906 1.00 97.19 142 PHE A O 1
ATOM 1132 N N . ARG A 1 143 ? -27.247 0.860 -1.611 1.00 96.88 143 ARG A N 1
ATOM 1133 C CA . ARG A 1 143 ? -28.182 1.375 -2.604 1.00 96.88 143 ARG A CA 1
ATOM 1134 C C . ARG A 1 143 ? -27.791 2.785 -3.001 1.00 96.88 143 ARG A C 1
ATOM 1136 O O . ARG A 1 143 ? -27.949 3.713 -2.213 1.00 96.88 143 ARG A O 1
ATOM 1143 N N . SER A 1 144 ? -27.315 2.961 -4.231 1.00 94.00 144 SER A N 1
ATOM 1144 C CA . SER A 1 144 ? -26.938 4.280 -4.755 1.00 94.00 144 SER A CA 1
ATOM 1145 C C . SER A 1 144 ? -28.130 5.237 -4.877 1.00 94.00 144 SER A C 1
ATOM 1147 O O . SER A 1 144 ? -27.956 6.4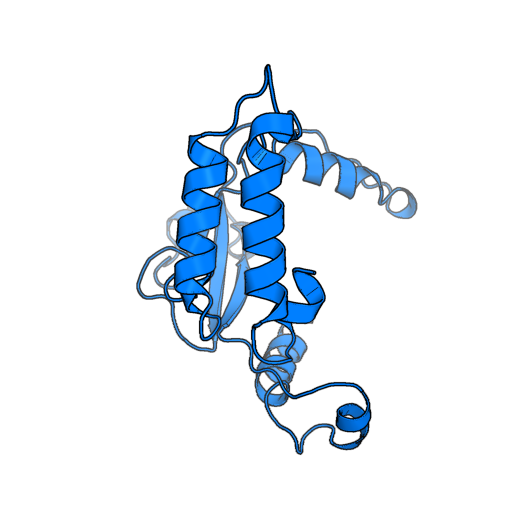46 -4.748 1.00 94.00 144 SER A O 1
ATOM 1149 N N . ASP A 1 145 ? -29.339 4.704 -5.068 1.00 97.00 145 ASP A N 1
ATOM 1150 C CA . ASP A 1 145 ? -30.608 5.439 -5.105 1.00 97.00 145 ASP A CA 1
ATOM 1151 C C . ASP A 1 145 ? -31.169 5.762 -3.707 1.00 97.00 145 ASP A C 1
ATOM 1153 O O . ASP A 1 145 ? -32.021 6.638 -3.565 1.00 97.00 145 ASP A O 1
ATOM 1157 N N . ALA A 1 146 ? -30.691 5.074 -2.665 1.00 97.00 146 ALA A N 1
ATOM 1158 C CA . ALA A 1 146 ? -31.131 5.247 -1.282 1.00 97.00 146 ALA A CA 1
ATOM 1159 C C . ALA A 1 146 ? -29.979 5.029 -0.273 1.00 97.00 146 ALA A C 1
ATOM 1161 O O . ALA A 1 146 ? -30.077 4.159 0.598 1.00 97.00 146 ALA A O 1
ATOM 1162 N N . PRO A 1 147 ? -28.895 5.829 -0.325 1.00 96.06 147 PRO A N 1
ATOM 1163 C CA . PRO A 1 147 ? -27.682 5.580 0.464 1.00 96.06 147 PRO A CA 1
ATOM 1164 C C . PRO A 1 147 ? -27.911 5.680 1.979 1.00 96.06 147 PRO A C 1
ATOM 1166 O O . PRO A 1 147 ? -27.210 5.046 2.767 1.00 96.06 147 PRO A O 1
ATOM 1169 N N . ALA A 1 148 ? -28.933 6.432 2.405 1.00 97.25 148 ALA A N 1
ATOM 1170 C CA . ALA A 1 148 ? -29.319 6.543 3.809 1.00 97.25 148 ALA A CA 1
ATOM 1171 C C . ALA A 1 148 ? -29.756 5.199 4.428 1.00 97.25 148 ALA A C 1
ATOM 1173 O O . ALA A 1 148 ? -29.678 5.041 5.645 1.00 97.25 148 ALA A O 1
ATOM 1174 N N . ALA A 1 149 ? -30.161 4.213 3.615 1.00 97.19 149 ALA A N 1
ATOM 1175 C CA . ALA A 1 149 ? -30.522 2.878 4.093 1.00 97.19 149 ALA A CA 1
ATOM 1176 C C . ALA A 1 149 ? -29.356 2.162 4.805 1.00 97.19 149 ALA A C 1
ATOM 1178 O O . ALA A 1 149 ? -29.592 1.338 5.686 1.00 97.19 149 ALA A O 1
ATOM 1179 N N . SER A 1 150 ? -28.105 2.509 4.482 1.00 97.75 150 SER A N 1
ATOM 1180 C CA . SER A 1 150 ? -26.912 1.948 5.126 1.00 97.75 150 SER A CA 1
ATOM 1181 C C . SER A 1 150 ? -26.601 2.572 6.496 1.00 97.75 150 SER A C 1
ATOM 1183 O O . SER A 1 150 ? -25.826 2.001 7.262 1.00 97.75 150 SER A O 1
ATOM 1185 N N . VAL A 1 151 ? -27.190 3.727 6.838 1.00 97.31 151 VAL A N 1
ATOM 1186 C CA . VAL A 1 151 ? -26.831 4.508 8.040 1.00 97.31 151 VAL A CA 1
ATOM 1187 C C . VAL A 1 151 ? -27.006 3.729 9.349 1.00 97.31 151 VAL A C 1
ATOM 1189 O O . VAL A 1 151 ? -26.063 3.737 10.141 1.00 97.31 151 VAL A O 1
ATOM 1192 N N . PRO A 1 152 ? -28.125 3.021 9.609 1.00 97.75 152 PRO A N 1
ATOM 1193 C CA . PRO A 1 152 ? -28.280 2.276 10.860 1.00 97.75 152 PRO A CA 1
ATOM 1194 C C . PRO A 1 152 ? -27.174 1.233 11.072 1.00 97.75 152 PRO A C 1
ATOM 1196 O O . PRO A 1 152 ? -26.593 1.155 12.153 1.00 97.75 152 PRO A O 1
ATOM 1199 N N . ALA A 1 153 ? -26.818 0.495 10.018 1.00 97.50 153 ALA A N 1
ATOM 1200 C CA . ALA A 1 153 ? -25.765 -0.515 10.068 1.00 97.50 153 ALA A CA 1
ATOM 1201 C C . ALA A 1 153 ? -24.359 0.110 10.185 1.00 97.50 153 ALA A C 1
ATOM 1203 O O . ALA A 1 153 ? -23.487 -0.432 10.861 1.00 97.50 153 ALA A O 1
ATOM 1204 N N . LEU A 1 154 ? -24.129 1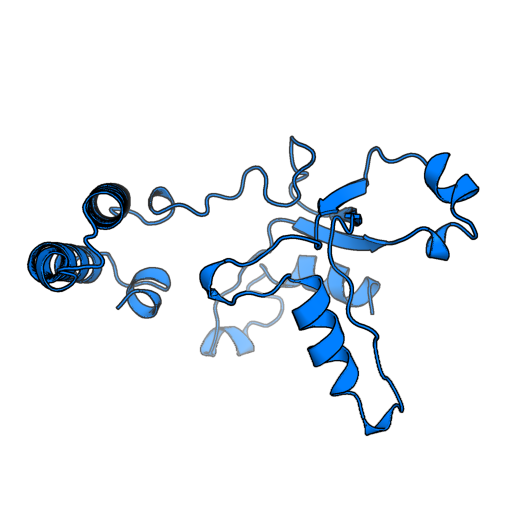.283 9.584 1.00 97.25 154 LEU A N 1
ATOM 1205 C CA . LEU A 1 154 ? -22.881 2.034 9.764 1.00 97.25 154 LEU A CA 1
ATOM 1206 C C . LEU A 1 154 ? -22.719 2.552 11.202 1.00 97.25 154 LEU A C 1
ATOM 1208 O O . LEU A 1 154 ? -21.606 2.548 11.728 1.00 97.25 154 LEU A O 1
ATOM 1212 N N . ILE A 1 155 ? -23.810 2.959 11.859 1.00 97.62 155 ILE A N 1
ATOM 1213 C CA . ILE A 1 155 ? -23.792 3.348 13.279 1.00 97.62 155 ILE A CA 1
ATOM 1214 C C . ILE A 1 155 ? -23.435 2.144 14.156 1.00 97.62 155 ILE A C 1
ATOM 1216 O O . ILE A 1 155 ? -22.613 2.281 15.063 1.00 97.62 155 ILE A O 1
ATOM 1220 N N . GLU A 1 156 ? -23.994 0.969 13.865 1.00 97.62 156 GLU A N 1
ATOM 1221 C CA . GLU A 1 156 ? -23.631 -0.281 14.541 1.00 97.62 156 GLU A CA 1
ATOM 1222 C C . GLU A 1 156 ? -22.137 -0.592 14.358 1.00 97.62 156 GLU A C 1
ATOM 1224 O O . GLU A 1 156 ? -21.418 -0.779 15.341 1.00 97.62 156 GLU A O 1
ATOM 1229 N N . ALA A 1 157 ? -21.624 -0.536 13.123 1.00 96.62 157 ALA A N 1
ATOM 1230 C CA . ALA A 1 157 ? -20.203 -0.741 12.847 1.00 96.62 157 ALA A CA 1
ATOM 1231 C C . ALA A 1 157 ? -19.319 0.257 13.616 1.00 96.62 157 ALA A C 1
ATOM 1233 O O . ALA A 1 157 ? -18.323 -0.138 14.224 1.00 96.62 157 ALA A O 1
ATOM 1234 N N . MET A 1 158 ? -19.701 1.537 13.663 1.00 96.69 158 MET A N 1
ATOM 1235 C CA . MET A 1 158 ? -18.999 2.557 14.447 1.00 96.69 158 MET A CA 1
ATOM 1236 C C . MET A 1 158 ? -18.981 2.207 15.944 1.00 96.69 158 MET A C 1
ATOM 1238 O O . MET A 1 158 ? -17.944 2.353 16.593 1.00 96.69 158 MET A O 1
ATOM 1242 N N . GLN A 1 159 ? -20.097 1.743 16.513 1.00 96.88 159 GLN A N 1
ATOM 1243 C CA . GLN A 1 159 ? -20.159 1.319 17.917 1.00 96.88 159 GLN A CA 1
ATOM 1244 C C . GLN A 1 159 ? -19.248 0.115 18.187 1.00 96.88 159 GLN A C 1
ATOM 1246 O O . GLN A 1 159 ? -18.523 0.110 19.182 1.00 96.88 159 GLN A O 1
ATOM 1251 N N . MET A 1 160 ? -19.208 -0.860 17.276 1.00 96.00 160 MET A N 1
ATOM 1252 C CA . MET A 1 160 ? -18.295 -2.000 17.379 1.00 96.00 160 MET A CA 1
ATOM 1253 C C . MET A 1 160 ? -16.827 -1.560 17.326 1.00 96.00 160 MET A C 1
ATOM 1255 O O . MET A 1 160 ? -16.021 -2.039 18.120 1.00 96.00 160 MET A O 1
ATOM 1259 N N . ILE A 1 161 ? -16.474 -0.611 16.450 1.00 95.50 161 ILE A N 1
ATOM 1260 C CA . ILE A 1 161 ? -15.116 -0.048 16.386 1.00 95.50 161 ILE A CA 1
ATOM 1261 C C . ILE A 1 161 ? -14.778 0.688 17.694 1.00 95.50 161 ILE A C 1
ATOM 1263 O O . ILE A 1 161 ? -13.675 0.530 18.218 1.00 95.50 161 ILE A O 1
ATOM 1267 N N . LYS A 1 162 ? -15.720 1.443 18.278 1.00 94.69 162 LYS A N 1
ATOM 1268 C CA . LYS A 1 162 ? -15.534 2.102 19.588 1.00 94.69 162 LYS A CA 1
ATOM 1269 C C . LYS A 1 162 ? -15.279 1.111 20.725 1.00 94.69 162 LYS A C 1
ATOM 1271 O O . LYS A 1 162 ? -14.537 1.448 21.646 1.00 94.69 162 LYS A O 1
ATOM 1276 N N . ALA A 1 163 ? -15.848 -0.089 20.645 1.00 94.25 163 ALA A N 1
ATOM 1277 C CA . ALA A 1 163 ? -15.655 -1.153 21.626 1.00 94.25 163 ALA A CA 1
ATOM 1278 C C . ALA A 1 163 ? -14.327 -1.922 21.464 1.00 94.25 163 ALA A C 1
ATOM 1280 O O . ALA A 1 163 ? -13.973 -2.702 22.347 1.00 94.25 163 ALA A O 1
ATOM 1281 N N . LEU A 1 164 ? -13.577 -1.716 20.372 1.00 93.56 164 LEU A N 1
ATOM 1282 C CA . LEU A 1 164 ? -12.254 -2.322 20.210 1.00 93.56 164 LEU A CA 1
ATOM 1283 C C . LEU A 1 164 ? -11.272 -1.811 21.280 1.00 93.56 164 LEU A C 1
ATOM 1285 O O . LEU A 1 164 ? -11.412 -0.675 21.755 1.00 93.56 164 LEU A O 1
ATOM 1289 N N . PRO A 1 165 ? -10.234 -2.601 21.617 1.00 90.44 165 PRO A N 1
ATOM 1290 C CA . PRO A 1 165 ? -9.117 -2.119 22.421 1.00 90.44 165 PRO A CA 1
ATOM 1291 C C . PRO A 1 165 ? -8.503 -0.850 21.824 1.00 90.44 165 PRO A C 1
ATOM 1293 O O . PRO A 1 165 ? -8.446 -0.685 20.600 1.00 90.44 165 PRO A O 1
ATOM 1296 N N . ASP A 1 166 ? -8.026 0.045 22.687 1.00 87.88 166 ASP A N 1
ATOM 1297 C CA . ASP A 1 166 ? -7.331 1.243 22.229 1.00 87.88 166 ASP A CA 1
ATOM 1298 C C . ASP A 1 166 ? -6.068 0.870 21.450 1.00 87.88 166 ASP A C 1
ATOM 1300 O O . ASP A 1 166 ? -5.291 -0.002 21.835 1.00 87.88 166 ASP A O 1
ATOM 1304 N N . GLY A 1 167 ? -5.876 1.521 20.305 1.00 86.31 167 GLY A N 1
ATOM 1305 C CA . GLY A 1 167 ? -4.783 1.195 19.404 1.00 86.31 167 GLY A CA 1
ATOM 1306 C C . GLY A 1 167 ? -4.821 1.995 18.111 1.00 86.31 167 GLY A C 1
ATOM 1307 O O . GLY A 1 167 ? -5.738 2.780 17.860 1.00 86.31 167 GLY A O 1
ATOM 1308 N N . HIS A 1 168 ? -3.807 1.781 17.270 1.00 88.81 168 HIS A N 1
ATOM 1309 C CA . HIS A 1 168 ? -3.652 2.486 15.997 1.00 88.81 168 HIS A CA 1
ATOM 1310 C C . HIS A 1 168 ? -4.912 2.391 15.121 1.00 88.81 168 HIS A C 1
ATOM 1312 O O . HIS A 1 168 ? -5.452 3.414 14.709 1.00 88.81 168 HIS A O 1
ATOM 1318 N N . TRP A 1 169 ? -5.428 1.179 14.894 1.00 89.50 169 TRP A N 1
ATOM 1319 C CA . TRP A 1 169 ? -6.557 0.973 13.982 1.00 89.50 169 TRP A CA 1
ATOM 1320 C C . TRP A 1 169 ? -7.873 1.556 14.489 1.00 89.50 169 TRP A C 1
ATOM 1322 O O . TRP A 1 169 ? -8.627 2.086 13.682 1.00 89.50 169 TRP A O 1
ATOM 1332 N N . LYS A 1 170 ? -8.128 1.537 15.801 1.00 90.50 170 LYS A N 1
ATOM 1333 C CA . LYS A 1 170 ? -9.298 2.204 16.385 1.00 90.50 170 LYS A CA 1
ATOM 1334 C C . LYS A 1 170 ? -9.258 3.715 16.136 1.00 90.50 170 LYS A C 1
ATOM 1336 O O . LYS A 1 170 ? -10.259 4.274 15.716 1.00 90.50 170 LYS A O 1
ATOM 1341 N N . ARG A 1 171 ? -8.094 4.354 16.325 1.00 89.75 171 ARG A N 1
ATOM 1342 C CA . ARG A 1 171 ? -7.907 5.803 16.104 1.00 89.75 171 ARG A CA 1
ATOM 1343 C C . ARG A 1 171 ? -8.004 6.229 14.640 1.00 89.75 171 ARG A C 1
ATOM 1345 O O . ARG A 1 171 ? -8.380 7.355 14.377 1.00 89.75 171 ARG A O 1
ATOM 1352 N N . VAL A 1 172 ? -7.611 5.364 13.706 1.00 88.56 172 VAL A N 1
ATOM 1353 C CA . VAL A 1 172 ? -7.662 5.656 12.261 1.00 88.56 172 VAL A CA 1
ATOM 1354 C C . VAL A 1 172 ? -9.051 5.398 11.668 1.00 88.56 172 VAL A C 1
ATOM 1356 O O . VAL A 1 172 ? -9.397 5.976 10.641 1.00 88.56 172 VAL A O 1
ATOM 1359 N N . LYS A 1 173 ? -9.817 4.464 12.246 1.00 83.38 173 LYS A N 1
ATOM 1360 C CA . LYS A 1 173 ? -11.122 4.030 11.719 1.00 83.38 173 LY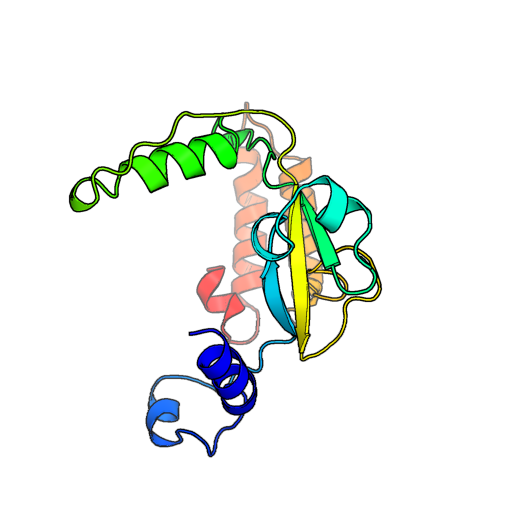S A CA 1
ATOM 1361 C C . LYS A 1 173 ? -12.327 4.714 12.375 1.00 83.38 173 LYS A C 1
ATOM 1363 O O . LYS A 1 173 ? -13.430 4.530 11.864 1.00 83.38 173 LYS A O 1
ATOM 1368 N N . LEU A 1 174 ? -12.127 5.445 13.474 1.00 77.12 174 LEU A N 1
ATOM 1369 C CA . LEU A 1 174 ? -13.095 6.376 14.071 1.00 77.12 174 LEU A CA 1
ATOM 1370 C C . LEU A 1 174 ? -12.790 7.801 13.624 1.00 77.12 174 LEU A C 1
ATOM 1372 O O . LEU A 1 174 ? -13.770 8.561 13.485 1.00 77.12 174 LEU A O 1
#

Sequence (174 aa):
SAMLSVEAFDLAGKADAYPEQLAFTAPWQPKRIFFNTSWWFYGSREAFEKADKTNLYPLDLGVFLPLKGKSNTEIAAEARSMHRCQGFGAMSSRGESVDWFEFIKGDRPPEQDPFAGINTSWTRVNGGEKIGQLLAKIDRDFRSDAPAASVPALIEAMQMIKALPDGHWKRVKL

Foldseek 3Di:
DVVVVVVCLVCQQPCVSCVVCVVPDHRDHDQFDWDWDDCVVQVHPVSVVPDDCPQKAKDWQQDDDVVVRGGSQQVVQVVQCVVVVVVGHGDGDHDTDIIIIGTDDHDDAPDSDPCHPPPPALVVFVQRPVLRVLVVVLVVPADPPCNCVSVVSVVVSLVSLVPGPDDDCSVVVD

pLDDT: mean 93.49, std 4.26, range [61.25, 97.75]